Protein AF-A0A819Z4P0-F1 (afdb_monomer_lite)

Organism: NCBI:txid392033

pLDDT: mean 93.49, std 6.16, range [50.28, 97.75]

Sequence (81 aa):
MYHFELPYEECRRRRFERTYYPQHPEGYFDGHVWHVYVKAKKETFERFRDKKIVIVNTAEESFEKIVEKIVKDIETALYKK

Secondary structure (DSSP, 8-state):
-EEEE--HHHHHHHHHTS--SSPPPTTHIIIIIHHHHHHHHHHHHHHTTTS--EEEETTTS-HHHHHHHHHHHHHHHHH--

Foldseek 3Di:
DEDEDEPLVVVVVVVVVDADPPGADPCCCVVPVVVVVVVVVVVVCVVQVVDDYDYDYPVPDPPVRVCVVVVVVVCCVVPVD

InterPro domains:
  IPR027417 P-loop containing nucleoside triphosphate hydrolase [G3DSA:3.40.50.300] (1-81)

Structure (mmCIF, N/CA/C/O backbone):
data_AF-A0A819Z4P0-F1
#
_entry.id   AF-A0A819Z4P0-F1
#
loop_
_atom_site.group_PDB
_atom_site.id
_atom_site.type_symbol
_atom_site.label_atom_id
_atom_site.label_alt_id
_atom_site.label_comp_id
_atom_site.label_asym_id
_atom_site.label_entity_id
_atom_site.label_seq_id
_atom_site.pdbx_PDB_ins_code
_atom_site.Cartn_x
_atom_site.Cartn_y
_atom_site.Cartn_z
_atom_site.occupancy
_atom_site.B_iso_or_equiv
_atom_site.auth_seq_id
_atom_site.auth_comp_id
_atom_site.auth_asym_id
_atom_site.auth_atom_id
_atom_site.pdbx_PDB_model_num
ATOM 1 N N . MET A 1 1 ? -10.267 2.447 7.547 1.00 90.19 1 MET A N 1
ATOM 2 C CA . MET A 1 1 ? -10.031 1.827 6.223 1.00 90.19 1 MET A CA 1
ATOM 3 C C . MET A 1 1 ? -8.555 1.513 6.127 1.00 90.19 1 MET A C 1
ATOM 5 O O . MET A 1 1 ? -7.774 2.373 6.508 1.00 90.19 1 MET A O 1
ATOM 9 N N . TYR A 1 2 ? -8.175 0.327 5.659 1.00 94.81 2 TYR A N 1
ATOM 10 C CA . TYR A 1 2 ? -6.766 -0.008 5.431 1.00 94.81 2 TYR A CA 1
ATOM 11 C C . TYR A 1 2 ? -6.414 0.209 3.965 1.00 94.81 2 TYR A C 1
ATOM 13 O O . TYR A 1 2 ? -7.208 -0.127 3.087 1.00 94.81 2 TYR A O 1
ATOM 21 N N . HIS A 1 3 ? -5.237 0.767 3.710 1.00 95.25 3 HIS A N 1
ATOM 22 C CA . HIS A 1 3 ? -4.661 0.873 2.378 1.00 95.25 3 HIS A CA 1
ATOM 23 C C . HIS A 1 3 ? -3.271 0.244 2.402 1.00 95.25 3 HIS A C 1
ATOM 25 O O . HIS A 1 3 ? -2.377 0.734 3.090 1.00 95.25 3 HIS A O 1
ATOM 31 N N . PHE A 1 4 ? -3.116 -0.864 1.682 1.00 94.56 4 PHE A N 1
ATOM 32 C CA . PHE A 1 4 ? -1.845 -1.564 1.569 1.00 94.56 4 PHE A CA 1
ATOM 33 C C . PHE A 1 4 ? -0.981 -0.874 0.529 1.00 94.56 4 PHE A C 1
ATOM 35 O O . PHE A 1 4 ? -1.396 -0.734 -0.623 1.00 94.56 4 PHE A O 1
ATOM 42 N N . GLU A 1 5 ? 0.220 -0.480 0.930 1.00 92.81 5 GLU A N 1
ATOM 43 C CA . GLU A 1 5 ? 1.186 0.115 0.025 1.00 92.81 5 GLU A CA 1
ATOM 44 C C . GLU A 1 5 ? 2.555 -0.548 0.122 1.00 92.81 5 GLU A C 1
ATOM 46 O O . GLU A 1 5 ? 2.889 -1.258 1.076 1.00 92.81 5 GLU A O 1
ATOM 51 N N . LEU A 1 6 ? 3.330 -0.318 -0.931 1.00 93.56 6 LEU A N 1
ATOM 52 C CA . LEU A 1 6 ? 4.723 -0.698 -1.047 1.00 93.56 6 LEU A CA 1
ATOM 53 C C . LEU A 1 6 ? 5.494 0.472 -1.661 1.00 93.56 6 LEU A C 1
ATOM 55 O O . LEU A 1 6 ? 4.956 1.139 -2.556 1.00 93.56 6 LEU A O 1
ATOM 59 N N . PRO A 1 7 ? 6.755 0.691 -1.251 1.00 93.12 7 PRO A N 1
ATOM 60 C CA . PRO A 1 7 ? 7.667 1.552 -1.987 1.00 93.12 7 PRO A CA 1
ATOM 61 C C . PRO A 1 7 ? 7.772 1.104 -3.448 1.00 93.12 7 PRO A C 1
ATOM 63 O O . PRO A 1 7 ? 7.683 -0.089 -3.747 1.00 93.12 7 PRO A O 1
ATOM 66 N N . TYR A 1 8 ? 7.981 2.064 -4.351 1.00 94.62 8 TYR A N 1
ATOM 67 C CA . TYR A 1 8 ? 8.056 1.825 -5.795 1.00 94.62 8 TYR A CA 1
ATOM 68 C C . TYR A 1 8 ? 8.997 0.663 -6.151 1.00 94.62 8 TYR A C 1
ATOM 70 O O . TYR A 1 8 ? 8.571 -0.270 -6.831 1.00 94.62 8 TYR A O 1
ATOM 78 N N . GLU A 1 9 ? 10.225 0.670 -5.621 1.00 95.44 9 GLU A N 1
ATOM 79 C CA . GLU A 1 9 ? 11.239 -0.347 -5.930 1.00 95.44 9 GLU A CA 1
ATOM 80 C C . GLU A 1 9 ? 10.813 -1.755 -5.503 1.00 95.44 9 GLU A C 1
ATOM 82 O O . GLU A 1 9 ? 10.928 -2.712 -6.267 1.00 95.44 9 GLU A O 1
ATOM 87 N N . GLU A 1 10 ? 10.243 -1.891 -4.305 1.00 95.00 10 GLU A N 1
ATOM 88 C CA . GLU A 1 10 ? 9.794 -3.186 -3.793 1.00 95.00 10 GLU A CA 1
ATOM 89 C C . GLU A 1 10 ? 8.549 -3.686 -4.542 1.00 95.00 10 GLU A C 1
ATOM 91 O O . GLU A 1 10 ? 8.426 -4.874 -4.848 1.00 95.00 10 GLU A O 1
ATOM 96 N N . CYS A 1 11 ? 7.637 -2.776 -4.899 1.00 95.62 11 CYS A N 1
ATOM 97 C CA . CYS A 1 11 ? 6.483 -3.093 -5.736 1.00 95.62 11 CYS A CA 1
ATOM 98 C C . CYS A 1 11 ? 6.922 -3.583 -7.124 1.00 95.62 11 CYS A C 1
ATOM 100 O O . CYS A 1 11 ? 6.423 -4.605 -7.606 1.00 95.62 11 CYS A O 1
ATOM 102 N N . ARG A 1 12 ? 7.893 -2.893 -7.737 1.00 95.56 12 ARG A N 1
ATOM 103 C CA . ARG A 1 12 ? 8.493 -3.260 -9.023 1.00 95.56 12 ARG A CA 1
ATOM 104 C C . ARG A 1 12 ? 9.142 -4.636 -8.935 1.00 95.56 12 ARG A C 1
ATOM 106 O O . ARG A 1 12 ? 8.768 -5.519 -9.702 1.00 95.56 12 ARG A O 1
ATOM 113 N N . ARG A 1 13 ? 10.016 -4.867 -7.951 1.00 95.44 13 ARG A N 1
ATOM 114 C CA . ARG A 1 13 ? 10.685 -6.160 -7.733 1.00 95.44 13 ARG A CA 1
ATOM 115 C C . ARG A 1 13 ? 9.681 -7.313 -7.623 1.00 95.44 13 ARG A C 1
ATOM 117 O O . ARG A 1 13 ? 9.735 -8.250 -8.416 1.00 95.44 13 ARG A O 1
ATOM 124 N N . ARG A 1 14 ? 8.693 -7.205 -6.723 1.00 94.94 14 ARG A N 1
ATOM 125 C CA . ARG A 1 14 ? 7.651 -8.238 -6.546 1.00 94.94 14 ARG A CA 1
ATOM 126 C C . ARG A 1 14 ? 6.786 -8.433 -7.792 1.00 94.94 14 ARG A C 1
ATOM 128 O O . ARG A 1 14 ? 6.282 -9.531 -8.014 1.00 94.94 14 ARG A O 1
ATOM 135 N N . ARG A 1 15 ? 6.546 -7.385 -8.591 1.00 94.62 15 ARG A N 1
ATOM 136 C CA . ARG A 1 15 ? 5.782 -7.495 -9.845 1.00 94.62 15 ARG A CA 1
ATOM 137 C C . ARG A 1 15 ? 6.547 -8.314 -10.880 1.00 94.62 15 ARG A C 1
ATOM 139 O O . ARG A 1 15 ? 5.921 -9.139 -11.534 1.00 94.62 15 ARG A O 1
ATOM 146 N N . PHE A 1 16 ? 7.851 -8.090 -11.021 1.00 93.38 16 PHE A N 1
ATOM 147 C CA . PHE A 1 16 ? 8.691 -8.797 -11.995 1.00 93.38 16 PHE A CA 1
ATOM 148 C C . PHE A 1 16 ? 8.849 -10.289 -11.661 1.00 93.38 16 PHE A C 1
ATOM 150 O O . PHE A 1 16 ? 9.029 -11.099 -12.561 1.00 93.38 16 PHE A O 1
ATOM 157 N N . GLU A 1 17 ? 8.694 -10.664 -10.390 1.00 95.19 17 GLU A N 1
ATOM 158 C CA . GLU A 1 17 ? 8.653 -12.065 -9.944 1.00 95.19 17 GLU A CA 1
ATOM 159 C C . GLU A 1 17 ? 7.309 -12.761 -10.234 1.00 95.19 17 GLU A C 1
ATOM 161 O O . GLU A 1 17 ? 7.205 -13.982 -10.129 1.00 95.19 17 GLU A O 1
ATOM 166 N N . ARG A 1 18 ? 6.259 -12.012 -10.600 1.00 95.75 18 ARG A N 1
ATOM 167 C CA . ARG A 1 18 ? 4.933 -12.566 -10.906 1.00 95.75 18 ARG A CA 1
ATOM 168 C C . ARG A 1 18 ? 4.754 -12.761 -12.406 1.00 95.75 18 ARG A C 1
ATOM 170 O O . ARG A 1 18 ? 4.882 -11.824 -13.189 1.00 95.75 18 ARG A O 1
ATOM 177 N N . THR A 1 19 ? 4.323 -13.954 -12.797 1.00 94.06 19 THR A N 1
ATOM 178 C CA . THR A 1 19 ? 3.881 -14.229 -14.167 1.00 94.06 19 THR A CA 1
ATOM 179 C C . THR A 1 19 ? 2.419 -13.817 -14.344 1.00 94.06 19 THR A C 1
ATOM 181 O O . THR A 1 19 ? 1.541 -14.308 -13.636 1.00 94.06 19 THR A O 1
ATOM 184 N N . TYR A 1 20 ? 2.150 -12.932 -15.304 1.00 94.19 20 TYR A N 1
ATOM 185 C CA . TYR A 1 20 ? 0.796 -12.559 -15.727 1.00 94.19 20 TYR A CA 1
ATOM 186 C C . TYR A 1 20 ? 0.512 -13.096 -17.136 1.00 94.19 20 TYR A C 1
ATOM 188 O O . TYR A 1 20 ? 1.433 -13.265 -17.936 1.00 94.19 20 TYR A O 1
ATOM 196 N N . TYR A 1 21 ? -0.767 -13.339 -17.441 1.00 93.69 21 TYR A N 1
ATOM 197 C CA . TYR A 1 21 ? -1.239 -13.684 -18.782 1.00 93.69 21 TYR A CA 1
ATOM 198 C C . TYR A 1 21 ? -2.273 -12.646 -19.259 1.00 93.69 21 TYR A C 1
ATOM 200 O O . TYR A 1 21 ? -3.254 -12.424 -18.544 1.00 93.69 21 TYR A O 1
ATOM 208 N N . PRO A 1 22 ? -2.089 -12.010 -20.434 1.00 92.31 22 PRO A N 1
ATOM 209 C CA . PRO A 1 22 ? -0.925 -12.111 -21.322 1.00 92.31 22 PRO A CA 1
ATOM 210 C C . PRO A 1 22 ? 0.353 -11.540 -20.682 1.00 92.31 22 PRO A C 1
ATOM 212 O O . PRO A 1 22 ? 0.286 -10.758 -19.727 1.00 92.31 22 PRO A O 1
ATOM 215 N N . GLN A 1 23 ? 1.517 -11.940 -21.210 1.00 92.31 23 GLN A N 1
ATOM 216 C CA . GLN A 1 23 ? 2.801 -11.411 -20.744 1.00 92.31 23 GLN A CA 1
ATOM 217 C C . GLN A 1 23 ? 2.841 -9.889 -20.910 1.00 92.31 23 GLN A C 1
ATOM 219 O O . GLN A 1 23 ? 2.312 -9.331 -21.873 1.00 92.31 23 GLN A O 1
ATOM 224 N N . HIS A 1 24 ? 3.456 -9.215 -19.944 1.00 91.94 24 HIS A N 1
ATOM 225 C CA . HIS A 1 24 ? 3.584 -7.766 -19.976 1.00 91.94 24 HIS A CA 1
ATOM 226 C C . HIS A 1 24 ? 4.636 -7.330 -21.004 1.00 91.94 24 HIS A C 1
ATOM 228 O O . HIS A 1 24 ? 5.692 -7.960 -21.075 1.00 91.94 24 HIS A O 1
ATOM 234 N N . PRO A 1 25 ? 4.382 -6.253 -21.768 1.00 93.56 25 PRO A N 1
ATOM 235 C CA . PRO A 1 25 ? 5.397 -5.684 -22.643 1.00 93.56 25 PRO A CA 1
ATOM 236 C C . PRO A 1 25 ? 6.553 -5.079 -21.832 1.00 93.56 25 PRO A C 1
ATOM 238 O O . PRO A 1 25 ? 6.426 -4.793 -20.636 1.00 93.56 25 PRO A O 1
ATOM 241 N N . GLU A 1 26 ? 7.688 -4.855 -22.491 1.00 92.81 26 GLU A N 1
ATOM 242 C CA . GLU A 1 26 ? 8.826 -4.165 -21.884 1.00 92.81 26 GLU A CA 1
ATOM 243 C C . GLU A 1 26 ? 8.417 -2.764 -21.396 1.00 92.81 26 GLU A C 1
ATOM 245 O O . GLU A 1 26 ? 7.620 -2.070 -22.028 1.00 92.81 26 GLU A O 1
ATOM 250 N N . GLY A 1 27 ? 8.905 -2.365 -20.219 1.00 93.81 27 GLY A N 1
ATOM 251 C CA . GLY A 1 27 ? 8.573 -1.070 -19.618 1.00 93.81 27 GLY A CA 1
ATOM 252 C C . GLY A 1 27 ? 7.133 -0.930 -19.103 1.00 93.81 27 GLY A C 1
ATOM 253 O O . GLY A 1 27 ? 6.774 0.140 -18.619 1.00 93.81 27 GLY A O 1
ATOM 254 N N . TYR A 1 28 ? 6.299 -1.981 -19.136 1.00 95.44 28 TYR A N 1
ATOM 255 C CA . TYR A 1 28 ? 4.883 -1.899 -18.740 1.00 95.44 28 TYR A CA 1
ATOM 256 C C . TYR A 1 28 ? 4.657 -1.406 -17.306 1.00 95.44 28 TYR A C 1
ATOM 258 O O . TYR A 1 28 ? 3.677 -0.712 -17.022 1.00 95.44 28 TYR A O 1
ATOM 266 N N . PHE A 1 29 ? 5.549 -1.768 -16.382 1.00 95.75 29 PHE A N 1
ATOM 267 C CA . PHE A 1 29 ? 5.413 -1.334 -14.997 1.00 95.75 29 PHE A CA 1
ATOM 268 C C . PHE A 1 29 ? 5.517 0.191 -14.880 1.00 95.75 29 PHE A C 1
ATOM 270 O O . PHE A 1 29 ? 4.633 0.828 -14.306 1.00 95.75 29 PHE A O 1
ATOM 277 N N . ASP A 1 30 ? 6.555 0.752 -15.494 1.00 95.88 30 ASP A N 1
ATOM 278 C CA . ASP A 1 30 ? 6.880 2.174 -15.437 1.00 95.88 30 ASP A CA 1
ATOM 279 C C . ASP A 1 30 ? 5.932 2.995 -16.308 1.00 95.88 30 ASP A C 1
ATOM 281 O O . ASP A 1 30 ? 5.387 3.992 -15.853 1.00 95.88 30 ASP A O 1
ATOM 285 N N . GLY A 1 31 ? 5.645 2.522 -17.523 1.00 95.81 31 GLY A N 1
ATOM 286 C CA . GLY A 1 31 ? 4.777 3.211 -18.476 1.00 95.81 31 GLY A CA 1
ATOM 287 C C . GLY A 1 31 ? 3.280 3.115 -18.173 1.00 95.81 31 GLY A C 1
ATOM 288 O O . GLY A 1 31 ? 2.504 3.900 -18.715 1.00 95.81 31 GLY A O 1
ATOM 289 N N . HIS A 1 32 ? 2.843 2.179 -17.324 1.00 95.50 32 HIS A N 1
ATOM 290 C CA . HIS A 1 32 ? 1.416 1.976 -17.066 1.00 95.50 32 HIS A CA 1
ATOM 291 C C . HIS A 1 32 ? 1.087 1.670 -15.606 1.00 95.50 32 HIS A C 1
ATOM 293 O O . HIS A 1 32 ? 0.364 2.436 -14.968 1.00 95.50 32 HIS A O 1
ATOM 299 N N . VAL A 1 33 ? 1.598 0.564 -15.059 1.00 95.94 33 VAL A N 1
ATOM 300 C CA . VAL A 1 33 ? 1.141 0.039 -13.757 1.00 95.94 33 VAL A CA 1
ATOM 301 C C . VAL A 1 33 ? 1.311 1.065 -12.639 1.00 95.94 33 VAL A C 1
ATOM 303 O O . VAL A 1 33 ? 0.374 1.293 -11.870 1.00 95.94 33 VAL A O 1
ATOM 306 N N . TRP A 1 34 ? 2.479 1.701 -12.552 1.00 96.62 34 TRP A N 1
ATOM 307 C CA . TRP A 1 34 ? 2.760 2.657 -11.486 1.00 96.62 34 TRP A CA 1
ATOM 308 C C . TRP A 1 34 ? 1.926 3.934 -11.613 1.00 96.62 34 TRP A C 1
ATOM 310 O O . TRP A 1 34 ? 1.330 4.387 -10.635 1.00 96.62 34 TRP A O 1
ATOM 320 N N . HIS A 1 35 ? 1.803 4.479 -12.825 1.00 96.75 35 HIS A N 1
ATOM 321 C CA . HIS A 1 35 ? 0.961 5.648 -13.083 1.00 96.75 35 HIS A CA 1
ATOM 322 C C . HIS A 1 35 ? -0.508 5.393 -12.727 1.00 96.75 35 HIS A C 1
ATOM 324 O O . HIS A 1 35 ? -1.145 6.227 -12.077 1.00 96.75 35 HIS A O 1
ATOM 330 N N . VAL A 1 36 ? -1.032 4.222 -13.103 1.00 96.75 36 VAL A N 1
ATOM 331 C CA . VAL A 1 36 ? -2.398 3.807 -12.762 1.00 96.75 36 VAL A CA 1
ATOM 332 C C . VAL A 1 36 ? -2.564 3.682 -11.250 1.00 96.75 36 VAL A C 1
ATOM 334 O O . VAL A 1 36 ? -3.553 4.178 -10.712 1.00 96.75 36 VAL A O 1
ATOM 337 N N . TYR A 1 37 ? -1.590 3.098 -10.547 1.00 96.50 37 TYR A N 1
ATOM 338 C CA . TYR A 1 37 ? -1.611 3.017 -9.087 1.00 96.50 37 TYR A CA 1
ATOM 339 C C . TYR A 1 37 ? -1.647 4.402 -8.425 1.00 96.50 37 TYR A C 1
ATOM 341 O O . TYR A 1 37 ? -2.507 4.644 -7.580 1.00 96.50 37 TYR A O 1
ATOM 349 N N . VAL A 1 38 ? -0.771 5.333 -8.823 1.00 96.31 38 VAL A N 1
ATOM 350 C CA . VAL A 1 38 ? -0.721 6.691 -8.245 1.00 96.31 38 VAL A CA 1
ATOM 351 C C . VAL A 1 38 ? -2.050 7.422 -8.445 1.00 96.31 38 VAL A C 1
ATOM 353 O O . VAL A 1 38 ? -2.569 8.034 -7.505 1.00 96.31 38 VAL A O 1
ATOM 356 N N . LYS A 1 39 ? -2.635 7.320 -9.645 1.00 97.75 39 LYS A N 1
ATOM 357 C CA . LYS A 1 39 ? -3.955 7.889 -9.941 1.00 97.75 39 LYS A CA 1
ATOM 358 C C . LYS A 1 39 ? -5.041 7.264 -9.059 1.00 97.75 39 LYS A C 1
ATOM 360 O O . LYS A 1 39 ? -5.753 7.995 -8.372 1.00 97.75 39 LYS A O 1
ATOM 365 N N . ALA A 1 40 ? -5.113 5.934 -9.008 1.00 96.44 40 ALA A N 1
ATOM 366 C CA . ALA A 1 40 ? -6.105 5.211 -8.215 1.00 96.44 40 ALA A CA 1
ATOM 367 C C . ALA A 1 40 ? -5.976 5.494 -6.707 1.00 96.44 40 ALA A C 1
ATOM 369 O O . ALA A 1 40 ? -6.987 5.629 -6.014 1.00 96.44 40 ALA A O 1
ATOM 370 N N . LYS A 1 41 ? -4.747 5.633 -6.189 1.00 95.69 41 LYS A N 1
ATOM 371 C CA . LYS A 1 41 ? -4.484 6.015 -4.795 1.00 95.69 41 LYS A CA 1
ATOM 372 C C . LYS A 1 41 ? -5.047 7.401 -4.497 1.00 95.69 41 LYS A C 1
ATOM 374 O O . LYS A 1 41 ? -5.788 7.554 -3.527 1.00 95.69 41 LYS A O 1
ATOM 379 N N . LYS A 1 42 ? -4.753 8.391 -5.348 1.00 96.88 42 LYS A N 1
ATOM 380 C CA . LYS A 1 42 ? -5.280 9.756 -5.202 1.00 96.88 42 LYS A CA 1
ATOM 381 C C . LYS A 1 42 ? -6.810 9.770 -5.213 1.00 96.88 42 LYS A C 1
ATOM 383 O O . LYS A 1 42 ? -7.417 10.356 -4.324 1.00 96.88 42 LYS A O 1
ATOM 388 N N . GLU A 1 43 ? -7.425 9.095 -6.180 1.00 97.31 43 GLU A N 1
ATOM 389 C CA . GLU A 1 43 ? -8.886 9.008 -6.305 1.00 97.31 43 GLU A CA 1
ATOM 390 C C . GLU A 1 43 ? -9.527 8.315 -5.097 1.00 97.31 43 GLU A C 1
ATOM 392 O O . GLU A 1 43 ? -10.545 8.774 -4.582 1.00 97.31 43 GLU A O 1
ATOM 397 N N . THR A 1 44 ? -8.906 7.246 -4.593 1.00 95.50 44 THR A N 1
ATOM 398 C CA . THR A 1 44 ? -9.359 6.547 -3.383 1.00 95.50 44 THR A CA 1
ATOM 399 C C . THR A 1 44 ? -9.289 7.459 -2.161 1.00 95.50 44 THR A C 1
ATOM 401 O O . THR A 1 44 ? -10.231 7.502 -1.373 1.00 95.50 44 THR A O 1
ATOM 404 N N . PHE A 1 45 ? -8.195 8.203 -1.992 1.00 96.38 45 PHE A N 1
ATOM 405 C CA . PHE A 1 45 ? -8.007 9.058 -0.819 1.00 96.38 45 PHE A CA 1
ATOM 406 C C . PHE A 1 45 ? -8.951 10.257 -0.842 1.00 96.38 45 PHE A C 1
ATOM 408 O O . PHE A 1 45 ? -9.486 10.610 0.203 1.00 96.38 45 PHE A O 1
ATOM 415 N N . GLU A 1 46 ? -9.233 10.817 -2.019 1.00 97.06 46 GLU A N 1
ATOM 416 C CA . GLU A 1 46 ? -10.253 11.857 -2.161 1.00 97.06 46 GLU A CA 1
ATOM 417 C C . GLU A 1 46 ? -11.654 11.303 -1.863 1.00 97.06 46 GLU A C 1
ATOM 419 O O . GLU A 1 46 ? -12.398 11.874 -1.068 1.00 97.06 46 GLU A O 1
ATOM 424 N N . ARG A 1 47 ? -12.001 10.138 -2.42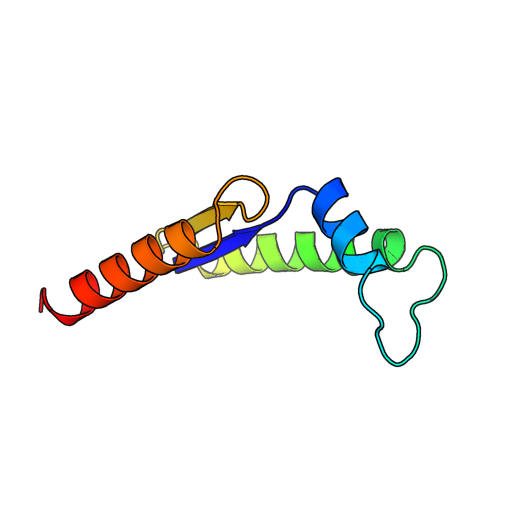9 1.00 96.44 47 ARG A N 1
ATOM 425 C CA . ARG A 1 47 ? -13.310 9.497 -2.222 1.00 96.44 47 ARG A CA 1
ATOM 426 C C . ARG A 1 47 ? -13.584 9.158 -0.756 1.00 96.44 47 ARG A C 1
ATOM 428 O O . ARG A 1 47 ? -14.734 9.191 -0.325 1.00 96.44 47 ARG A O 1
ATOM 435 N N . PHE A 1 48 ? -12.549 8.798 -0.004 1.00 95.69 48 PHE A N 1
ATOM 436 C CA . PHE A 1 48 ? -12.651 8.406 1.401 1.00 95.69 48 PHE A CA 1
ATOM 437 C C . PHE A 1 48 ? -12.018 9.430 2.351 1.00 95.69 48 PHE A C 1
ATOM 439 O O . PHE A 1 48 ? -11.614 9.057 3.451 1.00 95.69 48 PHE A O 1
ATOM 446 N N . ARG A 1 49 ? -11.973 10.712 1.964 1.00 94.88 49 ARG A N 1
ATOM 447 C CA . ARG A 1 49 ? -11.370 11.801 2.756 1.00 94.88 49 ARG A CA 1
ATOM 448 C C . ARG A 1 49 ? -11.927 11.938 4.176 1.00 94.88 49 ARG A C 1
ATOM 450 O O . ARG A 1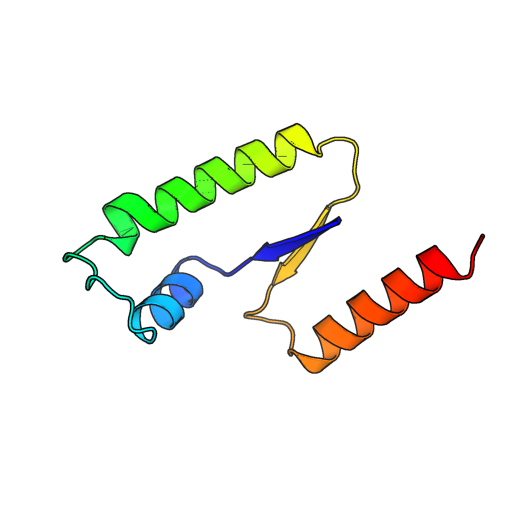 49 ? -11.191 12.301 5.086 1.00 94.88 49 ARG A O 1
ATOM 457 N N . ASP A 1 50 ? -13.195 11.580 4.381 1.00 96.44 50 ASP A N 1
ATOM 458 C CA . ASP A 1 50 ? -13.864 11.645 5.690 1.00 96.44 50 ASP A CA 1
ATOM 459 C C . ASP A 1 50 ? -13.654 10.379 6.538 1.00 96.44 50 ASP A C 1
ATOM 461 O O . ASP A 1 50 ? -14.201 10.236 7.635 1.00 96.44 50 ASP A O 1
ATOM 465 N N . LYS A 1 51 ? -12.898 9.400 6.030 1.00 93.75 51 LYS A N 1
ATOM 466 C CA . LYS A 1 51 ? -12.574 8.164 6.742 1.00 93.75 51 LYS A CA 1
ATOM 467 C C . LYS A 1 51 ? -11.125 8.206 7.200 1.00 93.75 51 LYS A C 1
ATOM 469 O O . LYS A 1 51 ? -10.226 8.574 6.456 1.00 93.75 51 LYS A O 1
ATOM 474 N N . LYS A 1 52 ? -10.869 7.697 8.407 1.00 93.25 52 LYS A N 1
ATOM 475 C CA . LYS A 1 52 ? -9.502 7.392 8.838 1.00 93.25 52 LYS A CA 1
ATOM 476 C C . LYS A 1 52 ? -8.912 6.308 7.927 1.00 93.25 52 LYS A C 1
ATOM 478 O O . LYS A 1 52 ? -9.412 5.172 7.900 1.00 93.25 52 LYS A O 1
ATOM 483 N N . ILE A 1 53 ? -7.848 6.661 7.212 1.00 94.31 53 ILE A N 1
ATOM 484 C CA . ILE A 1 53 ? -7.060 5.748 6.382 1.00 94.31 53 ILE A CA 1
ATOM 485 C C . ILE A 1 53 ? -5.833 5.314 7.186 1.00 94.31 53 ILE A C 1
ATOM 487 O O . ILE A 1 53 ? -5.067 6.144 7.664 1.00 94.31 53 ILE A O 1
ATOM 491 N N . VAL A 1 54 ? -5.671 4.006 7.360 1.00 94.38 54 VAL A N 1
ATOM 492 C CA . VAL A 1 54 ? -4.492 3.383 7.962 1.00 94.38 54 VAL A CA 1
ATOM 493 C C . VAL A 1 54 ? -3.657 2.816 6.826 1.00 94.38 54 VAL A C 1
ATOM 495 O O . VAL A 1 54 ? -4.107 1.922 6.109 1.00 94.38 54 VAL A O 1
ATOM 498 N N . ILE A 1 55 ? -2.460 3.361 6.652 1.00 93.62 55 ILE A N 1
ATOM 499 C CA . ILE A 1 55 ? -1.495 2.866 5.677 1.00 93.62 55 ILE A CA 1
ATOM 500 C C . ILE A 1 55 ? -0.801 1.634 6.256 1.00 93.62 55 ILE A C 1
ATOM 502 O O . ILE A 1 55 ? -0.394 1.648 7.418 1.00 93.62 55 ILE A O 1
ATOM 506 N N . VAL A 1 56 ? -0.706 0.572 5.460 1.00 94.75 56 VAL A N 1
ATOM 507 C CA . VAL A 1 56 ? -0.021 -0.673 5.825 1.00 94.75 56 VAL A CA 1
ATOM 508 C C . VAL A 1 56 ? 1.131 -0.883 4.855 1.00 94.75 56 VAL A C 1
ATOM 510 O O . VAL A 1 56 ? 0.896 -1.151 3.674 1.00 94.75 56 VAL A O 1
ATOM 513 N N . ASN A 1 57 ? 2.364 -0.763 5.348 1.00 91.19 57 ASN A N 1
ATOM 514 C CA . ASN A 1 57 ? 3.560 -0.966 4.538 1.00 91.19 57 ASN A CA 1
ATOM 515 C C . ASN A 1 57 ? 4.018 -2.426 4.627 1.00 91.19 57 ASN A C 1
ATOM 517 O O . ASN A 1 57 ? 4.661 -2.850 5.586 1.00 91.19 57 ASN A O 1
ATOM 521 N N . THR A 1 58 ? 3.719 -3.200 3.585 1.00 89.31 58 THR A N 1
ATOM 522 C CA . THR A 1 58 ? 4.027 -4.645 3.553 1.00 89.31 58 THR A CA 1
ATOM 523 C C . THR A 1 58 ? 5.498 -4.966 3.243 1.00 89.31 58 THR A C 1
ATOM 525 O O . THR A 1 58 ? 5.852 -6.135 3.062 1.00 89.31 58 THR A O 1
ATOM 528 N N . ALA A 1 59 ? 6.353 -3.945 3.120 1.00 89.94 59 ALA A N 1
ATOM 529 C CA . ALA A 1 59 ? 7.806 -4.103 3.078 1.00 89.94 59 ALA A CA 1
ATOM 530 C C . ALA A 1 59 ? 8.431 -4.083 4.483 1.00 89.94 59 ALA A C 1
ATOM 532 O O . ALA A 1 59 ? 9.518 -4.619 4.667 1.00 89.94 59 ALA A O 1
ATOM 533 N N . GLU A 1 60 ? 7.753 -3.474 5.459 1.00 87.56 60 GLU A N 1
ATOM 534 C CA . GLU A 1 60 ? 8.287 -3.231 6.806 1.00 87.56 60 GLU A CA 1
ATOM 535 C C . GLU A 1 60 ? 7.601 -4.090 7.875 1.00 87.56 60 GLU A C 1
ATOM 537 O O . GLU A 1 60 ? 8.234 -4.515 8.842 1.00 87.56 60 GLU A O 1
ATOM 542 N N . GLU A 1 61 ? 6.306 -4.367 7.710 1.00 88.56 61 GLU A N 1
ATOM 543 C CA . GLU A 1 61 ? 5.525 -5.175 8.646 1.00 88.56 61 GLU A CA 1
ATOM 544 C C . GLU A 1 61 ? 5.409 -6.630 8.155 1.00 88.56 61 GLU A C 1
ATOM 546 O O . GLU A 1 61 ? 5.139 -6.885 6.978 1.00 88.56 61 GLU A O 1
ATOM 551 N N . SER A 1 62 ? 5.588 -7.602 9.062 1.00 92.19 62 SER A N 1
ATOM 552 C CA . SER A 1 62 ? 5.383 -9.021 8.737 1.00 92.19 62 SER A CA 1
ATOM 553 C C . SER A 1 62 ? 3.901 -9.327 8.518 1.00 92.19 62 SER A C 1
ATOM 555 O O . SER A 1 62 ? 3.022 -8.648 9.058 1.00 92.19 62 SER A O 1
ATOM 557 N N . PHE A 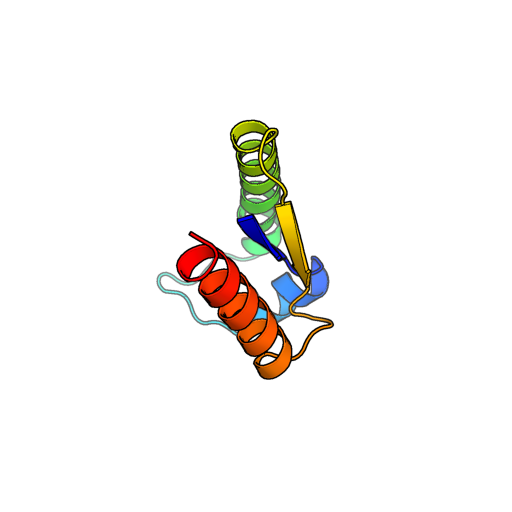1 63 ? 3.618 -10.379 7.750 1.00 92.31 63 PHE A N 1
ATOM 558 C CA . PHE A 1 63 ? 2.250 -10.794 7.449 1.00 92.31 63 PHE A CA 1
ATOM 559 C C . PHE A 1 63 ? 1.441 -11.074 8.723 1.00 92.31 63 PHE A C 1
ATOM 561 O O . PHE A 1 63 ? 0.314 -10.606 8.854 1.00 92.31 63 PHE A O 1
ATOM 568 N N . GLU A 1 64 ? 2.039 -11.760 9.695 1.00 96.12 64 GLU A N 1
ATOM 569 C CA . GLU A 1 64 ? 1.399 -12.147 10.954 1.00 96.12 64 GLU A CA 1
ATOM 570 C C . GLU A 1 64 ? 0.992 -10.914 11.763 1.00 96.12 64 GLU A C 1
ATOM 572 O O . GLU A 1 64 ? -0.146 -10.827 12.219 1.00 96.12 64 GLU A O 1
ATOM 577 N N . LYS A 1 65 ? 1.886 -9.921 11.870 1.00 94.12 65 LYS 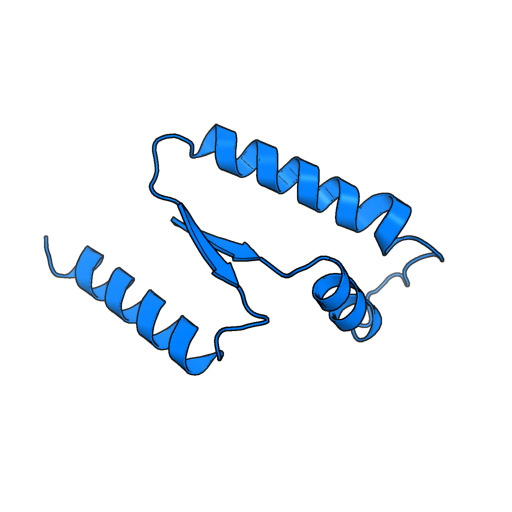A N 1
ATOM 578 C CA . LYS A 1 65 ? 1.608 -8.663 12.580 1.00 94.12 65 LYS A CA 1
ATOM 579 C C . LYS A 1 65 ? 0.486 -7.870 11.917 1.00 94.12 65 LYS A C 1
ATOM 581 O O . LYS A 1 65 ? -0.374 -7.318 12.603 1.00 94.12 65 LYS A O 1
ATOM 586 N N . ILE A 1 66 ? 0.489 -7.814 10.585 1.00 95.44 66 ILE A N 1
ATOM 587 C CA . ILE A 1 66 ? -0.558 -7.145 9.807 1.00 95.44 66 ILE A CA 1
ATOM 588 C C . ILE A 1 66 ? -1.910 -7.818 10.056 1.00 95.44 66 ILE A C 1
ATOM 590 O O . ILE A 1 66 ? -2.898 -7.130 10.318 1.00 95.44 66 ILE A O 1
ATOM 594 N N . VAL A 1 67 ? -1.955 -9.151 9.980 1.00 96.12 67 VAL A N 1
ATOM 595 C CA . VAL A 1 67 ? -3.175 -9.932 10.204 1.00 96.12 67 VAL A CA 1
ATOM 596 C C . VAL A 1 67 ? -3.689 -9.725 11.623 1.00 96.12 67 VAL A C 1
ATOM 598 O O . VAL A 1 67 ? -4.849 -9.357 11.781 1.00 96.12 67 VAL A O 1
ATOM 601 N N . GLU A 1 68 ? -2.836 -9.881 12.637 1.00 96.25 68 GLU A N 1
ATOM 602 C CA . GLU A 1 68 ? -3.211 -9.697 14.043 1.00 96.25 68 GLU A CA 1
ATOM 603 C C . GLU A 1 68 ? -3.837 -8.314 14.281 1.00 96.25 68 GLU A C 1
ATOM 605 O O . GLU A 1 68 ? -4.928 -8.203 14.843 1.00 96.25 68 GLU A O 1
ATOM 610 N N . LYS A 1 69 ? -3.186 -7.256 13.783 1.00 94.75 69 LYS A N 1
ATOM 611 C CA . LYS A 1 69 ? -3.660 -5.870 13.894 1.00 94.75 69 LYS A CA 1
ATOM 612 C C . LYS A 1 69 ? -5.031 -5.676 13.248 1.00 94.75 69 LYS A C 1
ATOM 614 O O . LYS A 1 69 ? -5.934 -5.131 13.878 1.00 94.75 69 LYS A O 1
ATOM 619 N N . ILE A 1 70 ? -5.193 -6.111 11.997 1.00 95.31 70 ILE A N 1
ATOM 620 C CA . ILE A 1 70 ? -6.437 -5.907 11.243 1.00 95.31 70 ILE A CA 1
ATOM 621 C C . ILE A 1 70 ? -7.581 -6.724 11.848 1.00 95.31 70 ILE A C 1
ATOM 623 O O . ILE A 1 70 ? -8.684 -6.201 11.990 1.00 95.31 70 ILE A O 1
ATOM 627 N N . VAL A 1 71 ? -7.329 -7.978 12.233 1.00 96.00 71 VAL A N 1
ATOM 628 C CA . VAL A 1 71 ? -8.338 -8.840 12.865 1.00 96.00 71 VAL A CA 1
ATOM 629 C C . VAL A 1 71 ? -8.803 -8.230 14.184 1.00 96.00 71 VAL A C 1
ATOM 631 O O . VAL A 1 71 ? -10.003 -8.042 14.364 1.00 96.00 71 VAL A O 1
ATOM 634 N N . LYS A 1 72 ? -7.878 -7.813 15.054 1.00 95.94 72 LYS A N 1
ATOM 635 C CA . LYS A 1 72 ? -8.211 -7.175 16.335 1.00 95.94 72 LYS A CA 1
ATOM 636 C C . LYS A 1 72 ? -9.017 -5.887 16.165 1.00 95.94 72 LYS A C 1
ATOM 638 O O . LYS A 1 72 ? -9.948 -5.625 16.933 1.00 95.94 72 LYS A O 1
ATOM 643 N N . ASP A 1 73 ? -8.676 -5.074 15.169 1.00 94.69 73 ASP A N 1
ATOM 644 C CA . ASP A 1 73 ? -9.414 -3.850 14.865 1.00 94.69 73 ASP A CA 1
ATOM 645 C C . ASP A 1 73 ? -10.834 -4.160 14.345 1.00 94.69 73 ASP A C 1
ATOM 647 O O . ASP A 1 73 ? -11.789 -3.483 14.735 1.00 94.69 73 ASP A O 1
ATOM 651 N N . ILE A 1 74 ? -11.000 -5.207 13.522 1.00 94.31 74 ILE A N 1
ATOM 652 C CA . ILE A 1 74 ? -12.314 -5.690 13.063 1.00 94.31 74 ILE A CA 1
ATOM 653 C C . ILE A 1 74 ? -13.140 -6.213 14.243 1.00 94.31 74 ILE A C 1
ATOM 655 O O . ILE A 1 74 ? -14.284 -5.797 14.406 1.00 94.31 74 ILE A O 1
ATOM 659 N N . GLU A 1 75 ? -12.575 -7.075 15.088 1.00 95.75 75 GLU A N 1
ATOM 660 C CA . GLU A 1 75 ? -13.242 -7.598 16.287 1.00 95.75 75 GLU A CA 1
ATOM 661 C C . GLU A 1 75 ? -13.690 -6.460 17.203 1.00 95.75 75 GLU A C 1
ATOM 663 O O . GLU A 1 75 ? -14.844 -6.399 17.620 1.00 95.75 75 GLU A O 1
ATOM 668 N N . THR A 1 76 ? -12.809 -5.491 17.449 1.00 94.38 76 THR A N 1
ATOM 669 C CA . THR A 1 76 ? -13.134 -4.307 18.249 1.00 94.38 76 THR A CA 1
ATOM 670 C C . THR A 1 76 ? -14.302 -3.526 17.648 1.00 94.38 76 THR A C 1
ATOM 672 O O . THR A 1 76 ? -15.172 -3.068 18.385 1.00 94.38 76 THR A O 1
ATOM 675 N N . ALA A 1 77 ? -14.350 -3.374 16.323 1.00 90.62 77 ALA A N 1
ATOM 676 C CA . ALA A 1 77 ? -15.443 -2.685 15.644 1.00 90.62 77 ALA A CA 1
ATOM 677 C C . ALA A 1 77 ? -16.767 -3.472 15.662 1.00 90.62 77 ALA A C 1
ATOM 679 O O . ALA A 1 77 ? -17.835 -2.859 15.635 1.00 90.62 77 ALA A O 1
ATOM 680 N N . LEU A 1 78 ? -16.710 -4.807 15.702 1.00 92.62 78 LEU A N 1
ATOM 681 C CA . LEU A 1 78 ? -17.886 -5.678 15.748 1.00 92.62 78 LEU A CA 1
ATOM 682 C C . LEU A 1 78 ? -18.469 -5.806 17.161 1.00 92.62 78 LEU A C 1
ATOM 684 O O . LEU A 1 78 ? -19.686 -5.756 17.313 1.00 92.62 78 LEU A O 1
ATOM 688 N N . TYR A 1 79 ? -17.617 -5.942 18.181 1.00 87.25 79 TYR A N 1
ATOM 689 C CA . TYR A 1 79 ? -18.023 -6.264 19.555 1.00 87.25 79 TYR A CA 1
ATOM 690 C C . TYR A 1 79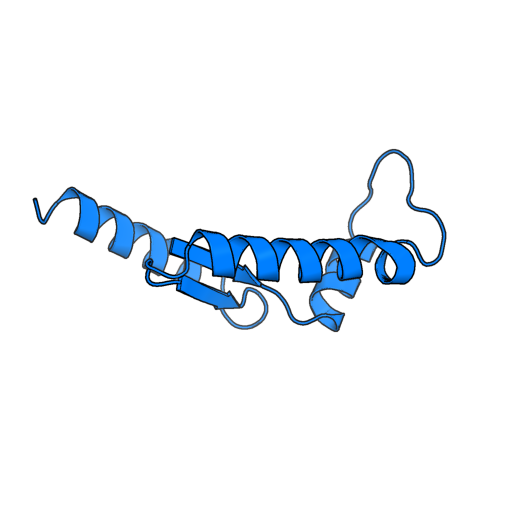 ? -18.102 -5.056 20.502 1.00 87.25 79 TYR A C 1
ATOM 692 O O . TYR A 1 79 ? -18.512 -5.214 21.647 1.00 87.25 79 TYR A O 1
ATOM 700 N N . LYS A 1 80 ? -17.738 -3.843 20.056 1.00 65.75 80 LYS A N 1
ATOM 701 C CA . LYS A 1 80 ? -18.005 -2.586 20.791 1.00 65.75 80 LYS A CA 1
ATOM 702 C C . LYS A 1 80 ? -19.304 -1.886 20.359 1.00 65.75 80 LYS A C 1
ATOM 704 O O . LYS A 1 80 ? -19.406 -0.666 20.493 1.00 65.75 80 LYS A O 1
ATOM 709 N N . LYS A 1 81 ? -20.267 -2.633 19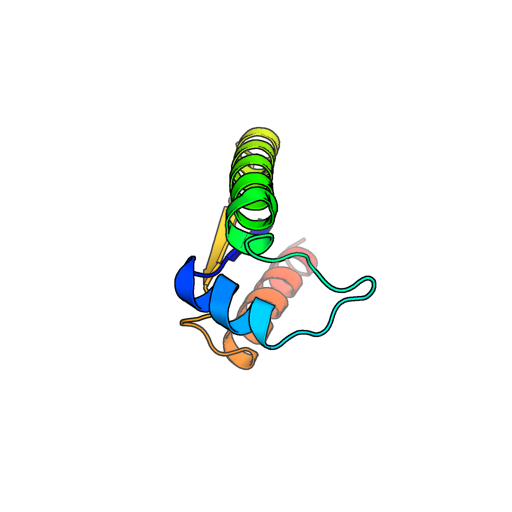.816 1.00 50.28 81 LYS A N 1
ATOM 710 C CA . LYS A 1 81 ? -21.645 -2.161 19.630 1.00 50.28 81 LYS A CA 1
ATOM 711 C C . LYS A 1 81 ? -22.496 -2.488 20.843 1.00 50.28 81 LYS A C 1
ATOM 713 O O . LYS A 1 81 ? -22.379 -3.632 21.329 1.00 50.28 81 LYS A O 1
#

Radius of gyration: 15.91 Å; chains: 1; bounding box: 33×26×43 Å